Protein AF-A0A1C7LSK7-F1 (afdb_monomer)

pLDDT: mean 72.13, std 18.13, range [38.16, 96.5]

Mean predicted aligned error: 10.46 Å

Radius of gyration: 17.42 Å; Cα contacts (8 Å, |Δi|>4): 110; chains: 1; bounding box: 44×41×40 Å

Structure (mmCIF, N/CA/C/O backbone):
data_AF-A0A1C7LSK7-F1
#
_entry.id   AF-A0A1C7LSK7-F1
#
loop_
_atom_site.group_PDB
_atom_site.id
_atom_site.type_symbol
_atom_site.label_atom_id
_atom_site.label_alt_id
_atom_site.label_comp_id
_atom_site.label_asym_id
_atom_site.label_entity_id
_atom_site.label_seq_id
_atom_site.pdbx_PDB_ins_code
_atom_site.Cartn_x
_atom_site.Cartn_y
_atom_site.Cartn_z
_atom_site.occupancy
_atom_site.B_iso_or_equiv
_atom_site.auth_seq_id
_atom_site.auth_comp_id
_atom_site.auth_asym_id
_atom_site.auth_atom_id
_atom_site.pdbx_PDB_model_num
ATOM 1 N N . MET A 1 1 ? -6.415 12.167 4.670 1.00 79.62 1 MET A N 1
ATOM 2 C CA . MET A 1 1 ? -7.083 10.850 4.785 1.00 79.62 1 MET A CA 1
ATOM 3 C C . MET A 1 1 ? -8.435 10.930 5.491 1.00 79.62 1 MET A C 1
ATOM 5 O O . MET A 1 1 ? -9.420 10.561 4.876 1.00 79.62 1 MET A O 1
ATOM 9 N N . GLY A 1 2 ? -8.533 11.465 6.719 1.00 82.00 2 GLY A N 1
ATOM 10 C CA . GLY A 1 2 ? -9.810 11.512 7.461 1.00 82.00 2 GLY A CA 1
ATOM 11 C C . GLY A 1 2 ? -10.985 12.166 6.714 1.00 82.00 2 GLY A C 1
ATOM 12 O O . GLY A 1 2 ? -12.077 11.612 6.712 1.00 82.00 2 GLY A O 1
ATOM 13 N N . SER A 1 3 ? -10.763 13.286 6.017 1.00 87.62 3 SER A N 1
ATOM 14 C CA . SER A 1 3 ? -11.815 13.948 5.225 1.00 87.62 3 SER A CA 1
ATOM 15 C C . SER A 1 3 ? -12.299 13.106 4.040 1.00 87.62 3 SER A C 1
ATOM 17 O O . SER A 1 3 ? -13.487 13.100 3.746 1.00 87.62 3 SER A O 1
ATOM 19 N N . VAL A 1 4 ? -11.400 12.349 3.402 1.00 92.50 4 VAL A N 1
ATOM 20 C CA . VAL A 1 4 ? -11.736 11.461 2.275 1.00 92.50 4 VAL A CA 1
ATOM 21 C C . VAL A 1 4 ? -12.580 10.289 2.763 1.00 92.50 4 VAL A C 1
ATOM 23 O O . VAL A 1 4 ? -13.636 10.023 2.207 1.00 92.50 4 VAL A O 1
ATOM 26 N N . LEU A 1 5 ? -12.167 9.641 3.855 1.00 93.94 5 LEU A N 1
ATOM 27 C CA . LEU A 1 5 ? -12.919 8.528 4.441 1.00 93.94 5 LEU A CA 1
ATOM 28 C C . LEU A 1 5 ? -14.320 8.952 4.902 1.00 93.94 5 LEU A C 1
ATOM 30 O O . LEU A 1 5 ? -15.267 8.183 4.769 1.00 93.94 5 LEU A O 1
ATOM 34 N N . LYS A 1 6 ? -14.458 10.175 5.432 1.00 93.56 6 LYS A N 1
ATOM 35 C CA . LYS A 1 6 ? -15.758 10.747 5.806 1.00 93.56 6 LYS A CA 1
ATOM 36 C C . LYS A 1 6 ? -16.623 11.044 4.585 1.00 93.56 6 LYS A C 1
ATOM 38 O O . LYS A 1 6 ? -17.788 10.678 4.585 1.00 93.56 6 LYS A O 1
ATOM 43 N N . CYS A 1 7 ? -16.051 11.665 3.553 1.00 96.25 7 CYS A N 1
ATOM 44 C CA . CYS A 1 7 ? -16.760 11.971 2.309 1.00 96.25 7 CYS A CA 1
ATOM 45 C C . CYS A 1 7 ? -17.272 10.703 1.613 1.00 96.25 7 CYS A C 1
ATOM 47 O O . CYS A 1 7 ? -18.387 10.685 1.110 1.00 96.25 7 CYS A O 1
ATOM 49 N N . LEU A 1 8 ? -16.487 9.626 1.658 1.00 95.69 8 LEU A N 1
ATOM 50 C CA . LEU A 1 8 ? -16.864 8.318 1.123 1.00 95.69 8 LEU A CA 1
ATOM 51 C C . LEU A 1 8 ? -17.769 7.503 2.064 1.00 95.69 8 LEU A C 1
ATOM 53 O O . LEU A 1 8 ? -18.180 6.410 1.697 1.00 95.69 8 LEU A O 1
ATOM 57 N N . GLY A 1 9 ? -18.050 7.980 3.281 1.00 95.25 9 GLY A N 1
ATOM 58 C CA . GLY A 1 9 ? -18.896 7.274 4.250 1.00 95.25 9 GLY A CA 1
ATOM 59 C C . GLY A 1 9 ? -18.271 6.027 4.895 1.00 95.25 9 GLY A C 1
ATOM 60 O O . GLY A 1 9 ? -18.937 5.359 5.671 1.00 95.25 9 GLY A O 1
ATOM 61 N N . VAL A 1 10 ? -16.990 5.732 4.650 1.00 96.31 10 VAL A N 1
ATOM 62 C CA . VAL A 1 10 ? -16.309 4.495 5.103 1.00 96.31 10 VAL A CA 1
ATOM 63 C C . VAL A 1 10 ? -15.422 4.684 6.340 1.00 96.31 10 VAL A C 1
ATOM 65 O O . VAL A 1 10 ? -14.690 3.790 6.743 1.00 96.31 10 VAL A O 1
ATOM 68 N N . HIS A 1 11 ? -15.437 5.865 6.960 1.00 94.69 11 HIS A N 1
ATOM 69 C CA . HIS A 1 11 ? -14.547 6.192 8.085 1.00 94.69 11 HIS A CA 1
ATOM 70 C C . HIS A 1 11 ? -14.687 5.298 9.331 1.00 94.69 11 HIS A C 1
ATOM 72 O O . HIS A 1 11 ? -13.773 5.287 10.158 1.00 94.69 11 HIS A O 1
ATOM 78 N N . THR A 1 12 ? -15.803 4.581 9.472 1.00 95.25 12 THR A N 1
ATOM 79 C CA . THR A 1 12 ? -16.081 3.661 10.584 1.00 95.25 12 THR A CA 1
ATOM 80 C C . THR A 1 12 ? -15.703 2.213 10.292 1.00 95.25 12 THR A C 1
ATOM 82 O O . THR A 1 12 ? -15.568 1.450 11.242 1.00 95.25 12 THR A O 1
ATOM 85 N N . ASP A 1 13 ? -15.519 1.833 9.025 1.00 96.50 13 ASP A N 1
ATOM 86 C CA . ASP A 1 13 ? -15.171 0.464 8.641 1.00 96.50 13 ASP A CA 1
ATOM 87 C C . ASP A 1 13 ? -14.449 0.436 7.287 1.00 96.50 13 ASP A C 1
ATOM 89 O O . ASP A 1 13 ? -15.053 0.631 6.230 1.00 96.50 13 ASP A O 1
ATOM 93 N N . PHE A 1 14 ? -13.130 0.238 7.315 1.00 95.94 14 PHE A N 1
ATOM 94 C CA . PHE A 1 14 ? -12.321 0.160 6.106 1.00 95.94 14 PHE A CA 1
ATOM 95 C C . PHE A 1 14 ? -11.055 -0.683 6.283 1.00 95.94 14 PHE A C 1
ATOM 97 O O . PHE A 1 14 ? -10.489 -0.822 7.370 1.00 95.94 14 PHE A O 1
ATOM 104 N N . ASN A 1 15 ? -10.561 -1.196 5.156 1.00 95.44 15 ASN A N 1
ATOM 105 C CA . ASN A 1 15 ? -9.229 -1.781 5.036 1.00 95.44 15 ASN A CA 1
ATOM 106 C C . ASN A 1 15 ? -8.301 -0.791 4.326 1.00 95.44 15 ASN A C 1
ATOM 108 O O . ASN A 1 15 ? -8.724 -0.069 3.422 1.00 95.44 15 ASN A O 1
ATOM 112 N N . PHE A 1 16 ? -7.027 -0.764 4.710 1.00 93.69 16 PHE A N 1
ATOM 113 C CA . PHE A 1 16 ? -6.029 0.103 4.088 1.00 93.69 16 PHE A CA 1
ATOM 114 C C . PHE A 1 16 ? -5.080 -0.738 3.235 1.00 93.69 16 PHE A C 1
ATOM 116 O O . PHE A 1 16 ? -4.222 -1.433 3.770 1.00 93.69 16 PHE A O 1
ATOM 123 N N . LEU A 1 17 ? -5.179 -0.630 1.908 1.00 93.75 17 LEU A N 1
ATOM 124 C CA . LEU A 1 17 ? -4.170 -1.163 0.993 1.00 93.75 17 LEU A CA 1
ATOM 125 C C . LEU A 1 17 ? -3.153 -0.078 0.649 1.00 93.75 17 LEU A C 1
ATOM 127 O O . LEU A 1 17 ? -3.497 0.999 0.167 1.00 93.75 17 LEU A O 1
ATOM 131 N N . SER A 1 18 ? -1.886 -0.380 0.879 1.00 89.69 18 SER A N 1
ATOM 132 C CA . SER A 1 18 ? -0.778 0.525 0.634 1.00 89.69 18 SER A CA 1
ATOM 133 C C . SER A 1 18 ? 0.241 -0.122 -0.295 1.00 89.69 18 SER A C 1
ATOM 135 O O . SER A 1 18 ? 0.556 -1.300 -0.146 1.00 89.69 18 SER A O 1
ATOM 137 N N . ARG A 1 19 ? 0.741 0.636 -1.279 1.00 87.19 19 ARG A N 1
ATOM 138 C CA . ARG A 1 19 ? 1.753 0.160 -2.231 1.00 87.19 19 ARG A CA 1
ATOM 139 C C . ARG A 1 19 ? 2.897 1.151 -2.361 1.00 87.19 19 ARG A C 1
ATOM 141 O O . ARG A 1 19 ? 2.653 2.357 -2.409 1.00 87.19 19 ARG A O 1
ATOM 148 N N . SER A 1 20 ? 4.131 0.652 -2.462 1.00 84.12 20 SER A N 1
ATOM 149 C CA . SER A 1 20 ? 5.326 1.499 -2.601 1.00 84.12 20 SER A CA 1
ATOM 150 C C . SER A 1 20 ? 5.396 2.526 -1.453 1.00 84.12 20 SER A C 1
ATOM 152 O O . SER A 1 20 ? 5.202 2.141 -0.295 1.00 84.12 20 SER A O 1
ATOM 154 N N . TRP A 1 21 ? 5.597 3.818 -1.739 1.00 79.25 21 TRP A N 1
ATOM 155 C CA . TRP A 1 21 ? 5.566 4.916 -0.758 1.00 79.25 21 TRP A CA 1
ATOM 156 C C . TRP A 1 21 ? 4.287 4.952 0.092 1.00 79.25 21 TRP A C 1
ATOM 158 O O . TRP A 1 21 ? 4.321 5.355 1.256 1.00 79.25 21 TRP A O 1
ATOM 168 N N . GLY A 1 22 ? 3.164 4.462 -0.443 1.00 83.44 22 GLY A N 1
ATOM 169 C CA . GLY A 1 22 ? 1.897 4.403 0.278 1.00 83.44 22 GLY A CA 1
ATOM 170 C C . GLY A 1 22 ? 1.993 3.666 1.615 1.00 83.44 22 GLY A C 1
ATOM 171 O O . GLY A 1 22 ? 1.258 4.015 2.533 1.00 83.44 22 GLY A O 1
ATOM 172 N N . GLY A 1 23 ? 2.898 2.689 1.765 1.00 82.19 23 GLY A N 1
ATOM 173 C CA . GLY A 1 23 ? 3.071 1.969 3.034 1.00 82.19 23 GLY A CA 1
ATOM 174 C C . GLY A 1 23 ? 3.685 2.833 4.134 1.00 82.19 23 GLY A C 1
ATOM 175 O O . GLY A 1 23 ? 3.275 2.763 5.292 1.00 82.19 23 GLY A O 1
ATOM 176 N N . MET A 1 24 ? 4.600 3.734 3.771 1.00 79.69 24 MET A N 1
ATOM 177 C CA . MET A 1 24 ? 5.157 4.707 4.710 1.00 79.69 24 MET A CA 1
ATOM 178 C C . MET A 1 24 ? 4.123 5.740 5.139 1.00 79.69 24 MET A C 1
ATOM 180 O O . MET A 1 24 ? 4.014 6.064 6.321 1.00 79.69 24 MET A O 1
ATOM 184 N N . PHE A 1 25 ? 3.344 6.229 4.175 1.00 84.12 25 PHE A N 1
ATOM 185 C CA . PHE A 1 25 ? 2.238 7.133 4.448 1.00 84.12 25 PHE A CA 1
ATOM 186 C C . PHE A 1 25 ? 1.189 6.480 5.354 1.00 84.12 25 PHE A C 1
ATOM 188 O O . PHE A 1 25 ? 0.794 7.079 6.353 1.00 84.12 25 PHE A O 1
ATOM 195 N N . ALA A 1 26 ? 0.767 5.251 5.037 1.00 86.00 26 ALA A N 1
ATOM 196 C CA . ALA A 1 26 ? -0.220 4.502 5.811 1.00 86.00 26 ALA A CA 1
ATOM 197 C C . ALA A 1 26 ? 0.224 4.361 7.265 1.00 86.00 26 ALA A C 1
ATOM 199 O O . ALA A 1 26 ? -0.535 4.647 8.187 1.00 86.00 26 ALA A O 1
ATOM 200 N N . ARG A 1 27 ? 1.492 4.014 7.472 1.00 80.62 27 ARG A N 1
ATOM 201 C CA . ARG A 1 27 ? 2.079 3.890 8.798 1.00 80.62 27 ARG A CA 1
ATOM 202 C C . ARG A 1 27 ? 2.112 5.204 9.568 1.00 80.62 27 ARG A C 1
ATOM 204 O O . ARG A 1 27 ? 1.684 5.231 10.716 1.00 80.62 27 ARG A O 1
ATOM 211 N N . HIS A 1 28 ? 2.587 6.285 8.953 1.00 82.00 28 HIS A N 1
ATOM 212 C CA . HIS A 1 28 ? 2.593 7.602 9.591 1.00 82.00 28 HIS A CA 1
ATOM 213 C C . HIS A 1 28 ? 1.170 8.049 9.964 1.00 82.00 28 HIS A C 1
ATOM 215 O O . HIS A 1 28 ? 0.921 8.514 11.075 1.00 82.00 28 HIS A O 1
ATOM 221 N N . TYR A 1 29 ? 0.215 7.837 9.055 1.00 86.19 29 TYR A N 1
ATOM 222 C CA . TYR A 1 29 ? -1.197 8.109 9.294 1.00 86.19 29 TYR A CA 1
ATOM 223 C C . TYR A 1 29 ? -1.744 7.304 10.481 1.00 86.19 29 TYR A C 1
ATOM 225 O O . TYR A 1 29 ? -2.362 7.892 11.364 1.00 86.19 29 TYR A O 1
ATOM 233 N N . ILE A 1 30 ? -1.492 5.995 10.534 1.00 88.44 30 ILE A N 1
ATOM 234 C CA . ILE A 1 30 ? -1.969 5.111 11.605 1.00 88.44 30 ILE A CA 1
ATOM 235 C C . ILE A 1 30 ? -1.335 5.472 12.950 1.00 88.44 30 ILE A C 1
ATOM 237 O O . ILE A 1 30 ? -2.056 5.594 13.937 1.00 88.44 30 ILE A O 1
ATOM 241 N N . ALA A 1 31 ? -0.020 5.702 12.984 1.00 83.38 31 ALA A N 1
ATOM 242 C CA . ALA A 1 31 ? 0.703 6.032 14.210 1.00 83.38 31 ALA A CA 1
ATOM 243 C C . ALA A 1 31 ? 0.167 7.314 14.868 1.00 83.38 31 ALA A C 1
ATOM 245 O O . ALA A 1 31 ? -0.005 7.358 16.083 1.00 83.38 31 ALA A O 1
ATOM 246 N N . ILE A 1 32 ? -0.149 8.335 14.064 1.00 83.69 32 ILE A N 1
ATOM 247 C CA . ILE A 1 32 ? -0.637 9.627 14.566 1.00 83.69 32 ILE A CA 1
ATOM 248 C C . ILE A 1 32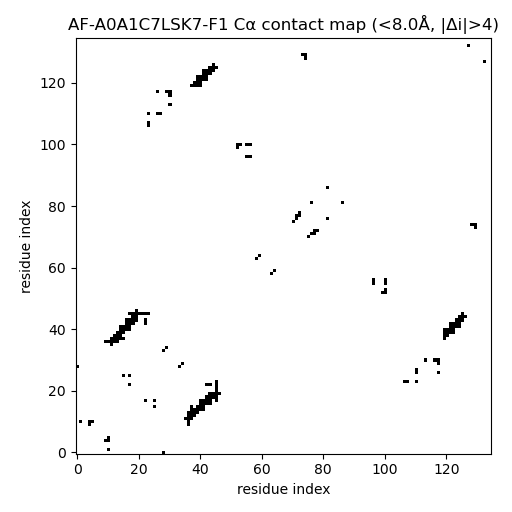 ? -2.143 9.614 14.828 1.00 83.69 32 ILE A C 1
ATOM 250 O O . ILE A 1 32 ? -2.614 10.245 15.769 1.00 83.69 32 ILE A O 1
ATOM 254 N N . ARG A 1 33 ? -2.929 8.970 13.959 1.00 87.56 33 ARG A N 1
ATOM 255 C CA . ARG A 1 33 ? -4.392 9.118 13.962 1.00 87.56 33 ARG A CA 1
ATOM 256 C C . ARG A 1 33 ? -5.133 7.974 14.629 1.00 87.56 33 ARG A C 1
ATOM 258 O O . ARG A 1 33 ? -6.299 8.185 14.944 1.00 87.56 33 ARG A O 1
ATOM 265 N N . ARG A 1 34 ? -4.501 6.803 14.784 1.00 88.38 34 ARG A N 1
ATOM 266 C CA . ARG A 1 34 ? -5.080 5.571 15.352 1.00 88.38 34 ARG A CA 1
ATOM 267 C C . ARG A 1 34 ? -6.570 5.407 15.002 1.00 88.38 34 ARG A C 1
ATOM 269 O O . ARG A 1 34 ? -7.427 5.454 15.883 1.00 88.38 34 ARG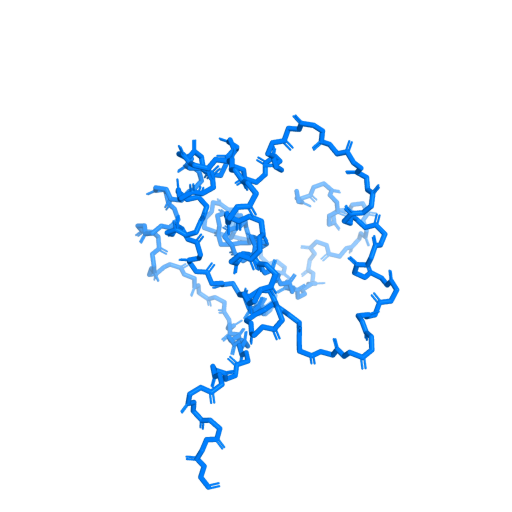 A O 1
ATOM 276 N N . PRO A 1 35 ? -6.907 5.319 13.701 1.00 91.69 35 PRO A N 1
ATOM 277 C CA . PRO A 1 35 ? -8.296 5.337 13.256 1.00 91.69 35 PRO A CA 1
ATOM 278 C C . PRO A 1 35 ? -9.064 4.124 13.795 1.00 91.69 35 PRO A C 1
ATOM 280 O O . PRO A 1 35 ? -8.702 2.983 13.514 1.00 91.69 35 PR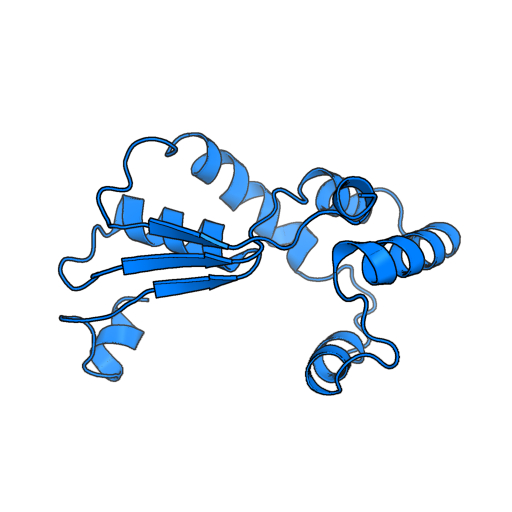O A O 1
ATOM 283 N N . ALA A 1 36 ? -10.149 4.367 14.532 1.00 91.25 36 ALA A N 1
ATOM 284 C CA . ALA A 1 36 ? -10.971 3.300 15.110 1.00 91.25 36 ALA A CA 1
ATOM 285 C 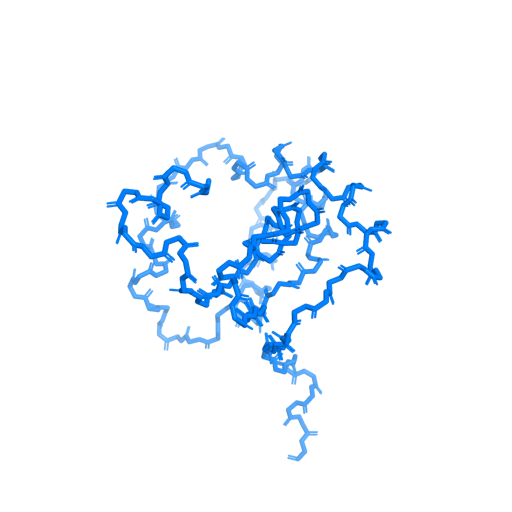C . ALA A 1 36 ? -11.634 2.401 14.047 1.00 91.25 36 ALA A C 1
ATOM 287 O O . ALA A 1 36 ? -11.827 1.216 14.288 1.00 91.25 36 ALA A O 1
ATOM 288 N N . GLY A 1 37 ? -11.941 2.948 12.865 1.00 93.62 37 GLY A N 1
ATOM 289 C CA . GLY A 1 37 ? -12.578 2.203 11.773 1.00 93.62 37 GLY A CA 1
ATOM 290 C C . GLY A 1 37 ? -11.641 1.350 10.913 1.00 93.62 37 GLY A C 1
ATOM 291 O O . GLY A 1 37 ? -12.104 0.702 9.981 1.00 93.62 37 GLY A O 1
ATOM 292 N N . LEU A 1 38 ? -10.330 1.349 11.178 1.00 94.94 38 LEU A N 1
ATOM 293 C CA . LEU A 1 38 ? -9.388 0.529 10.415 1.00 94.94 38 LEU A CA 1
ATOM 294 C C . LEU A 1 38 ? -9.436 -0.928 10.892 1.00 94.94 38 LEU A C 1
ATOM 296 O O . LEU A 1 38 ? -9.154 -1.205 12.055 1.00 94.94 38 LEU A O 1
ATOM 300 N N . ARG A 1 39 ? -9.737 -1.859 9.981 1.00 95.56 39 ARG A N 1
ATOM 301 C CA . ARG A 1 39 ? 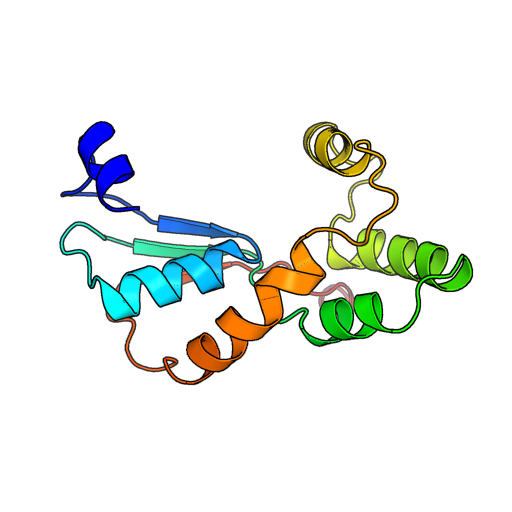-9.813 -3.300 10.279 1.00 95.56 39 ARG A CA 1
ATOM 302 C C . ARG A 1 39 ? -8.514 -4.035 9.967 1.00 95.56 39 ARG A C 1
ATOM 304 O O . ARG A 1 39 ? -7.996 -4.744 10.822 1.00 95.56 39 ARG A O 1
ATOM 311 N N . HIS A 1 40 ? -7.979 -3.838 8.762 1.00 95.00 40 HIS A N 1
ATOM 312 C CA . HIS A 1 40 ? -6.751 -4.491 8.307 1.00 95.00 40 HIS A CA 1
ATOM 313 C C . HIS A 1 40 ? -5.869 -3.532 7.512 1.00 95.00 40 HIS A C 1
ATOM 315 O O . HIS A 1 40 ? -6.357 -2.699 6.741 1.00 95.00 40 HIS A O 1
ATOM 321 N N . LEU A 1 41 ? -4.558 -3.699 7.661 1.00 92.69 41 LEU A N 1
ATOM 322 C CA . LEU A 1 41 ? -3.539 -3.025 6.867 1.00 92.69 41 LEU A CA 1
ATOM 323 C C . LEU A 1 41 ? -2.887 -4.029 5.909 1.00 92.69 41 LEU A C 1
ATOM 325 O O . LEU A 1 41 ? -2.410 -5.078 6.324 1.00 92.69 41 LEU A O 1
ATOM 329 N N . ILE A 1 42 ? -2.812 -3.692 4.625 1.00 93.62 42 ILE A N 1
ATOM 330 C CA . ILE A 1 42 ? -2.046 -4.444 3.632 1.00 93.62 42 ILE A CA 1
ATOM 331 C C . ILE A 1 42 ? -0.908 -3.554 3.141 1.00 93.62 42 ILE A C 1
ATOM 333 O O . ILE A 1 42 ? -1.131 -2.446 2.644 1.00 93.62 42 ILE A O 1
ATOM 337 N N . VAL A 1 43 ? 0.321 -4.041 3.276 1.00 89.50 43 VAL A N 1
ATOM 338 C CA . VAL A 1 43 ? 1.541 -3.359 2.840 1.00 89.50 43 VAL A CA 1
ATOM 339 C C . VAL A 1 43 ? 2.140 -4.138 1.679 1.00 89.50 43 VAL A C 1
ATOM 341 O O . VAL A 1 43 ? 2.662 -5.230 1.871 1.00 89.50 43 VAL A O 1
ATOM 344 N N . ALA A 1 44 ? 2.045 -3.591 0.469 1.00 88.75 44 ALA A N 1
ATOM 345 C CA . ALA A 1 44 ? 2.428 -4.262 -0.768 1.00 88.75 44 ALA A CA 1
ATOM 346 C C . ALA A 1 44 ? 3.643 -3.598 -1.433 1.00 88.75 44 ALA A C 1
ATOM 348 O O . ALA A 1 44 ? 3.596 -2.436 -1.838 1.00 88.75 44 ALA A O 1
ATOM 349 N N . SER A 1 45 ? 4.742 -4.335 -1.596 1.00 81.50 45 SER A N 1
ATOM 350 C CA . SER A 1 45 ? 5.953 -3.859 -2.288 1.00 81.50 45 SER A CA 1
ATOM 351 C C . SER A 1 45 ? 6.452 -2.495 -1.782 1.00 81.50 45 SER A C 1
ATOM 353 O O . SER A 1 45 ? 6.962 -1.670 -2.541 1.00 81.50 45 SER A O 1
ATOM 355 N N . THR A 1 46 ? 6.278 -2.235 -0.485 1.00 72.56 46 THR A N 1
ATOM 356 C CA . THR A 1 46 ? 6.847 -1.078 0.210 1.00 72.56 46 THR A CA 1
ATOM 357 C C . THR A 1 46 ? 8.291 -1.414 0.544 1.00 72.56 46 THR A C 1
ATOM 359 O O . THR A 1 46 ? 8.599 -1.890 1.631 1.00 72.56 46 THR A O 1
ATOM 362 N N . SER A 1 47 ? 9.177 -1.245 -0.435 1.00 64.31 47 SER A N 1
ATOM 363 C CA . SER A 1 47 ? 10.607 -1.443 -0.224 1.00 64.31 47 SER A CA 1
ATOM 364 C C . SER A 1 47 ? 11.281 -0.124 0.134 1.00 64.31 47 SER A C 1
ATOM 366 O O . SER A 1 47 ? 10.969 0.926 -0.434 1.00 64.31 47 SER A O 1
ATOM 368 N N . ALA A 1 48 ? 12.239 -0.200 1.057 1.00 52.44 48 ALA A N 1
ATOM 369 C CA . ALA A 1 48 ? 13.175 0.858 1.404 1.00 52.44 48 ALA A CA 1
ATOM 370 C C . ALA A 1 48 ? 14.186 1.056 0.268 1.00 52.44 48 ALA A C 1
ATOM 372 O O . ALA A 1 48 ? 15.393 0.956 0.468 1.00 52.44 48 ALA A O 1
ATOM 373 N N . LEU A 1 49 ? 13.703 1.381 -0.934 1.00 52.41 49 LEU A N 1
ATOM 374 C CA . LEU A 1 49 ? 14.513 1.779 -2.085 1.00 52.41 49 LEU A CA 1
ATOM 375 C C . LEU A 1 49 ? 15.108 3.193 -1.868 1.00 52.41 49 LEU A C 1
ATOM 377 O O . LEU A 1 49 ? 15.177 4.033 -2.758 1.00 52.41 49 LEU A O 1
ATOM 381 N N . MET A 1 50 ? 15.489 3.451 -0.619 1.00 50.50 50 MET A N 1
ATOM 382 C CA . MET A 1 50 ? 16.152 4.617 -0.074 1.00 50.50 50 MET A CA 1
ATOM 383 C C . MET A 1 50 ? 17.499 4.821 -0.745 1.00 50.50 50 MET A C 1
ATOM 385 O O . MET A 1 50 ? 17.813 5.949 -1.107 1.00 50.50 50 MET A O 1
ATOM 389 N N . GLU A 1 51 ? 18.252 3.738 -0.957 1.00 49.91 51 GLU A N 1
ATOM 390 C CA . GLU A 1 51 ? 19.559 3.803 -1.610 1.00 49.91 51 GLU A CA 1
ATOM 391 C C . GLU A 1 51 ? 19.417 4.248 -3.070 1.00 49.91 51 GLU A C 1
ATOM 393 O O . GLU A 1 51 ? 20.137 5.136 -3.512 1.00 49.91 51 GLU A O 1
ATOM 398 N N . LEU A 1 52 ? 18.407 3.747 -3.795 1.00 53.84 52 LEU A N 1
ATOM 399 C CA . LEU A 1 52 ? 18.176 4.173 -5.178 1.00 53.84 52 LEU A CA 1
ATOM 400 C C . LEU A 1 52 ? 17.690 5.619 -5.270 1.00 53.84 52 LEU A C 1
ATOM 402 O O . LEU A 1 52 ? 18.173 6.369 -6.111 1.00 53.84 52 LEU A O 1
ATOM 406 N N . CYS A 1 53 ? 16.752 6.026 -4.407 1.00 54.31 53 CYS A N 1
ATOM 407 C CA . CYS A 1 53 ? 16.299 7.417 -4.338 1.00 54.31 53 CYS A CA 1
ATOM 408 C C . CYS A 1 53 ? 17.440 8.371 -3.962 1.00 54.31 53 CYS A C 1
ATOM 410 O O . CYS A 1 53 ? 17.478 9.499 -4.447 1.00 54.31 53 CYS A O 1
ATOM 412 N N . ARG A 1 54 ? 18.384 7.923 -3.126 1.00 51.41 54 ARG A N 1
ATOM 413 C CA . ARG A 1 54 ? 19.594 8.677 -2.784 1.00 51.41 54 ARG A CA 1
ATOM 414 C C . ARG A 1 54 ? 20.551 8.771 -3.978 1.00 51.41 54 ARG A C 1
ATOM 416 O O . ARG A 1 54 ? 21.061 9.855 -4.237 1.00 51.41 54 ARG A O 1
ATOM 423 N N . MET A 1 55 ? 20.749 7.687 -4.731 1.00 54.31 55 MET A N 1
ATOM 424 C CA . MET A 1 55 ? 21.582 7.684 -5.943 1.00 54.31 55 MET A CA 1
ATOM 425 C C . MET A 1 55 ? 20.988 8.552 -7.067 1.00 54.31 55 MET A C 1
ATOM 427 O O . MET A 1 55 ? 21.732 9.292 -7.709 1.00 54.31 55 MET A O 1
ATOM 431 N N . LEU A 1 56 ? 19.655 8.538 -7.240 1.00 55.50 56 LEU A N 1
ATOM 432 C CA . LEU A 1 56 ? 18.901 9.385 -8.186 1.00 55.50 56 LEU A CA 1
ATOM 433 C C . LEU A 1 56 ? 19.213 10.884 -8.036 1.00 55.50 56 LEU A C 1
ATOM 435 O O . LEU A 1 56 ? 19.124 11.631 -9.007 1.00 55.50 56 LEU A O 1
ATOM 439 N N . LEU A 1 57 ? 19.538 11.334 -6.821 1.00 56.34 57 LEU A N 1
ATOM 440 C CA . LEU A 1 57 ? 19.830 12.739 -6.526 1.00 56.34 57 LEU A CA 1
ATOM 441 C C . LEU A 1 57 ? 21.263 13.154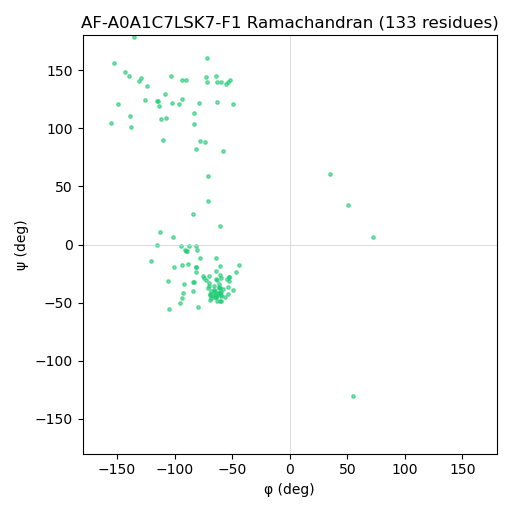 -6.880 1.00 56.34 57 LEU A C 1
ATOM 443 O O . LEU A 1 57 ? 21.524 14.349 -6.976 1.00 56.34 57 LEU A O 1
ATOM 447 N N . GLN A 1 58 ? 22.187 12.201 -7.033 1.00 59.12 58 GLN A N 1
ATOM 448 C CA . GLN A 1 58 ? 23.620 12.489 -7.143 1.00 59.12 58 GLN A CA 1
ATOM 449 C C . GLN A 1 58 ? 24.164 12.339 -8.569 1.00 59.12 58 GLN A C 1
ATOM 451 O O . GLN A 1 58 ? 25.074 13.076 -8.932 1.00 59.12 58 GLN A O 1
ATOM 456 N N . HIS A 1 59 ? 23.617 11.429 -9.384 1.00 61.44 59 HIS A N 1
ATOM 457 C CA . HIS A 1 59 ? 24.137 11.143 -10.727 1.00 61.44 59 HIS A CA 1
ATOM 458 C C . HIS A 1 59 ? 22.996 10.976 -11.737 1.00 61.44 59 HIS A C 1
ATOM 460 O O . HIS A 1 59 ? 22.366 9.925 -11.803 1.00 61.44 59 HIS A O 1
ATOM 466 N N . TRP A 1 60 ? 22.729 12.019 -12.530 1.00 64.44 60 TRP A N 1
ATOM 467 C CA . TRP A 1 60 ? 21.754 11.983 -13.625 1.00 64.44 60 TRP A CA 1
ATOM 468 C C . TRP A 1 60 ? 22.477 12.051 -14.976 1.00 64.44 60 TRP A C 1
ATOM 470 O O . TRP A 1 60 ? 22.726 13.135 -15.503 1.00 64.44 60 TRP A O 1
ATOM 480 N N . ASN A 1 61 ? 22.842 10.895 -15.531 1.00 77.12 61 ASN A N 1
ATOM 481 C CA . ASN A 1 61 ? 23.474 10.773 -16.848 1.00 77.12 61 ASN A CA 1
ATOM 482 C C . ASN A 1 61 ? 22.836 9.630 -17.667 1.00 77.12 61 ASN A C 1
ATOM 484 O O . ASN A 1 61 ? 21.897 8.975 -17.215 1.00 77.12 61 ASN A O 1
ATOM 488 N N . TRP A 1 62 ? 23.294 9.424 -18.902 1.00 73.00 62 TRP A N 1
ATOM 489 C CA . TRP A 1 62 ? 22.724 8.403 -19.788 1.00 73.00 62 TRP A CA 1
ATOM 490 C C . TRP A 1 62 ? 23.080 6.973 -19.340 1.00 73.00 62 TRP A C 1
ATOM 492 O O . TRP A 1 62 ? 22.203 6.117 -19.342 1.00 73.00 62 TRP A O 1
ATOM 502 N N . GLU A 1 63 ? 24.297 6.737 -18.836 1.00 77.00 63 GLU A N 1
ATOM 503 C CA . GLU A 1 63 ? 24.708 5.445 -18.252 1.00 77.00 63 GLU A CA 1
ATOM 504 C C . GLU A 1 63 ? 23.799 5.044 -17.081 1.00 77.00 63 GLU A C 1
ATOM 506 O O . GLU A 1 63 ? 23.410 3.887 -16.918 1.00 77.00 63 GLU A O 1
ATOM 511 N N . TYR A 1 64 ? 23.408 6.030 -16.277 1.00 72.94 64 TYR A N 1
ATOM 512 C CA . TYR A 1 64 ? 22.470 5.876 -15.181 1.00 72.94 64 TYR A CA 1
ATOM 513 C C . TYR A 1 64 ? 21.075 5.484 -15.675 1.00 72.94 64 TYR A C 1
ATOM 515 O O . TYR A 1 64 ? 20.446 4.602 -15.090 1.00 72.94 64 TYR A O 1
ATOM 523 N N . LEU A 1 65 ? 20.584 6.110 -16.749 1.00 70.44 65 LEU A N 1
ATOM 524 C CA . LEU A 1 65 ? 19.289 5.764 -17.340 1.00 70.44 65 LEU A CA 1
ATOM 525 C C . LEU A 1 65 ? 19.281 4.319 -17.854 1.00 70.44 65 LEU A C 1
ATOM 527 O O . LEU A 1 65 ? 18.320 3.595 -17.585 1.00 70.44 65 LEU A O 1
ATOM 531 N N . ASP A 1 66 ? 20.357 3.877 -18.503 1.00 76.81 66 ASP A N 1
ATOM 532 C CA . ASP A 1 66 ? 20.501 2.496 -18.977 1.00 76.81 66 ASP A CA 1
ATOM 533 C C . ASP A 1 66 ? 20.537 1.500 -17.807 1.00 76.81 66 ASP A C 1
ATOM 535 O O . ASP A 1 66 ? 19.807 0.502 -17.795 1.00 76.81 66 ASP A O 1
ATOM 539 N N . ALA A 1 67 ? 21.300 1.807 -16.752 1.00 74.19 67 ALA A N 1
ATOM 540 C CA . ALA A 1 67 ? 21.322 1.005 -15.530 1.00 74.19 67 ALA A CA 1
ATOM 541 C C . ALA A 1 67 ? 19.944 0.953 -14.840 1.00 74.19 67 ALA A C 1
ATOM 543 O O . ALA A 1 67 ? 19.532 -0.096 -14.329 1.00 74.19 67 ALA A O 1
ATOM 544 N N . MET A 1 68 ? 19.192 2.059 -14.853 1.00 75.38 68 MET A N 1
ATOM 545 C CA . MET A 1 68 ? 17.831 2.102 -14.316 1.00 75.38 68 MET A CA 1
ATOM 546 C C . MET A 1 68 ? 16.880 1.217 -15.108 1.00 75.38 68 MET A C 1
ATOM 548 O O . MET A 1 68 ? 16.076 0.520 -14.496 1.00 75.38 68 MET A O 1
ATOM 552 N N . GLN A 1 69 ? 16.974 1.173 -16.437 1.00 75.50 69 GLN A N 1
ATOM 553 C CA . GLN A 1 69 ? 16.129 0.280 -17.233 1.00 75.50 69 GLN A CA 1
ATOM 554 C C . GLN A 1 69 ? 16.347 -1.194 -16.856 1.00 75.50 69 GLN A C 1
ATOM 556 O O . GLN A 1 69 ? 15.372 -1.923 -16.639 1.00 75.50 69 GLN A O 1
ATOM 561 N N . ALA A 1 70 ? 17.603 -1.622 -16.685 1.00 78.75 70 ALA A N 1
ATOM 562 C CA . ALA A 1 70 ? 17.933 -2.981 -16.246 1.00 78.75 70 ALA A CA 1
ATOM 563 C C . ALA A 1 70 ? 17.373 -3.293 -14.843 1.00 78.75 70 ALA A C 1
ATOM 565 O O . ALA A 1 70 ? 16.793 -4.364 -14.613 1.00 78.75 70 ALA A O 1
ATOM 566 N N . LEU A 1 71 ? 17.477 -2.336 -13.915 1.00 75.44 71 LEU A N 1
ATOM 567 C CA . LEU A 1 71 ? 16.908 -2.445 -12.573 1.00 75.44 71 LEU A CA 1
ATOM 568 C C . LEU A 1 71 ? 15.374 -2.523 -12.612 1.00 75.44 71 LEU A C 1
ATOM 570 O O . LEU A 1 71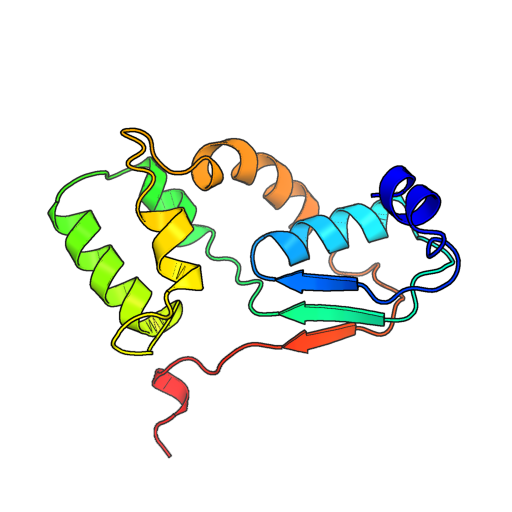 ? 14.780 -3.372 -11.949 1.00 75.44 71 LEU A O 1
ATOM 574 N N . TYR A 1 72 ? 14.722 -1.668 -13.401 1.00 76.25 72 TYR A N 1
ATOM 575 C CA . TYR A 1 72 ? 13.265 -1.588 -13.505 1.00 76.25 72 TYR A CA 1
ATOM 576 C C . TYR A 1 72 ? 12.685 -2.880 -14.086 1.00 76.25 72 TYR A C 1
ATOM 578 O O . TYR A 1 72 ? 11.745 -3.436 -13.511 1.00 76.25 72 TYR A O 1
ATOM 586 N N . LYS A 1 73 ? 13.299 -3.423 -15.146 1.00 77.50 73 LYS A N 1
ATOM 587 C CA . LYS A 1 73 ? 12.924 -4.723 -15.735 1.00 77.50 73 LYS A CA 1
ATOM 588 C C . LYS A 1 73 ? 13.048 -5.882 -14.736 1.00 77.50 73 LYS A C 1
ATOM 590 O O . LYS A 1 73 ? 12.350 -6.898 -14.820 1.00 77.50 73 LYS A O 1
ATOM 595 N N . THR A 1 74 ? 13.955 -5.755 -13.774 1.00 75.94 74 THR A N 1
ATOM 596 C CA . THR A 1 74 ? 14.274 -6.826 -12.824 1.00 75.94 74 THR A CA 1
ATOM 597 C C . THR A 1 74 ? 13.460 -6.735 -11.538 1.00 75.94 74 THR A C 1
ATOM 599 O O . THR A 1 74 ? 12.974 -7.761 -11.067 1.00 75.94 74 THR A O 1
ATOM 602 N N . HIS A 1 75 ? 13.282 -5.532 -10.994 1.00 77.12 75 HIS A N 1
ATOM 603 C CA . HIS A 1 75 ? 12.774 -5.321 -9.636 1.00 77.12 75 HIS A CA 1
ATOM 604 C C . HIS A 1 75 ? 11.476 -4.508 -9.560 1.00 77.12 75 HIS A C 1
ATOM 606 O O . HIS A 1 75 ? 10.844 -4.500 -8.5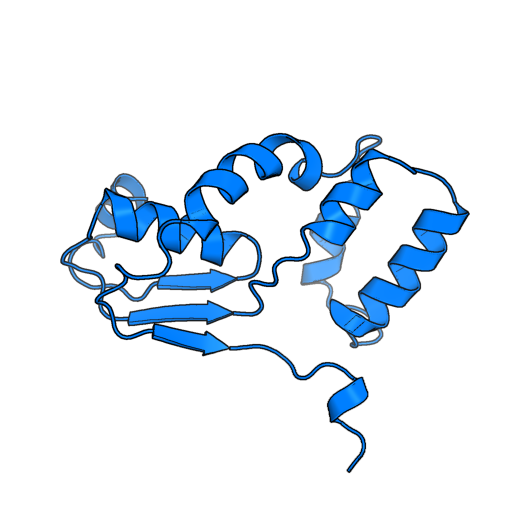06 1.00 77.12 75 HIS A O 1
ATOM 612 N N . VAL A 1 76 ? 11.069 -3.828 -10.638 1.00 79.12 76 VAL A N 1
ATOM 613 C CA . VAL A 1 76 ? 9.836 -3.018 -10.664 1.00 79.12 76 VAL A CA 1
ATOM 614 C C . VAL A 1 76 ? 8.735 -3.736 -11.438 1.00 79.12 76 VAL A C 1
ATOM 616 O O . VAL A 1 76 ? 7.654 -3.974 -10.898 1.00 79.12 76 VAL A O 1
ATOM 619 N N . CYS A 1 77 ? 9.001 -4.105 -12.691 1.00 82.31 77 CYS A N 1
ATOM 620 C CA . CYS A 1 77 ? 8.066 -4.845 -13.528 1.00 82.31 77 CYS A CA 1
ATOM 621 C C . CYS A 1 77 ? 8.830 -5.746 -14.498 1.00 82.31 77 CYS A C 1
ATOM 623 O O . CYS A 1 77 ? 9.626 -5.269 -15.302 1.00 82.31 77 CYS A O 1
ATOM 625 N N . SER A 1 78 ? 8.579 -7.053 -14.419 1.00 84.81 78 SER A N 1
ATOM 626 C CA . SER A 1 78 ? 9.210 -8.048 -15.295 1.00 84.81 78 SER A CA 1
ATOM 627 C C . SER A 1 78 ? 8.381 -8.413 -16.525 1.00 84.81 78 SER A C 1
ATOM 629 O O . SER A 1 78 ? 8.838 -9.229 -17.319 1.00 84.81 78 SER A O 1
ATOM 631 N N . LEU A 1 79 ? 7.182 -7.843 -16.679 1.00 85.38 79 LEU A N 1
ATOM 632 C CA . LEU A 1 79 ? 6.356 -8.056 -17.866 1.00 85.38 79 LEU A CA 1
ATOM 633 C C . LEU A 1 79 ? 6.968 -7.329 -19.064 1.00 85.38 79 LEU A C 1
ATOM 635 O O . LEU A 1 79 ? 7.453 -6.208 -18.925 1.00 85.38 79 LEU A O 1
ATOM 639 N N . ASP A 1 80 ? 6.935 -7.978 -20.222 1.00 82.94 80 ASP A N 1
ATOM 640 C CA . ASP A 1 80 ? 7.433 -7.451 -21.488 1.00 82.94 80 ASP A CA 1
ATOM 641 C C . ASP A 1 80 ? 6.427 -7.837 -22.592 1.00 82.94 80 ASP A C 1
ATOM 643 O O . ASP A 1 80 ? 6.272 -9.032 -22.858 1.00 82.94 80 ASP A O 1
ATOM 647 N N . PRO A 1 81 ? 5.675 -6.882 -23.172 1.00 86.69 81 PRO A N 1
ATOM 648 C CA . PRO A 1 81 ? 5.736 -5.440 -22.923 1.00 86.69 81 PRO A CA 1
ATOM 649 C C . PRO A 1 81 ? 5.174 -5.032 -21.549 1.00 86.69 81 PRO A C 1
ATOM 651 O O . PRO A 1 81 ? 4.392 -5.749 -20.920 1.00 86.69 81 PRO A O 1
ATOM 654 N N . TRP A 1 82 ? 5.557 -3.841 -21.082 1.00 83.56 82 TRP A N 1
ATOM 655 C CA . TRP A 1 82 ? 5.000 -3.260 -19.858 1.00 83.56 82 TRP A CA 1
ATOM 656 C C . TRP A 1 82 ? 3.490 -3.001 -20.004 1.00 83.56 82 TRP A C 1
ATOM 658 O O . TRP A 1 82 ? 3.056 -2.500 -21.043 1.00 83.56 82 TRP A O 1
ATOM 668 N N . PRO A 1 83 ? 2.680 -3.263 -18.960 1.00 86.50 83 PRO A N 1
ATOM 669 C CA . PRO A 1 83 ? 1.263 -2.920 -18.960 1.00 86.50 83 PRO A CA 1
ATOM 670 C C . PRO A 1 83 ? 1.026 -1.433 -19.243 1.00 86.50 83 PRO A C 1
ATOM 672 O O . PRO A 1 83 ? 1.684 -0.574 -18.654 1.00 86.50 83 PRO A O 1
ATOM 675 N N . GLU A 1 84 ? 0.020 -1.118 -20.062 1.00 83.88 84 GLU A N 1
ATOM 676 C CA . GLU A 1 84 ? -0.301 0.257 -20.487 1.00 83.88 84 GLU A CA 1
ATOM 677 C C . GLU A 1 84 ? -0.494 1.225 -19.303 1.00 83.88 84 GLU A C 1
ATOM 679 O O . GLU A 1 84 ? -0.058 2.377 -19.339 1.00 83.88 84 GLU A O 1
ATOM 684 N N . LEU A 1 85 ? -1.084 0.741 -18.204 1.00 80.62 85 LEU A N 1
ATOM 685 C CA . LEU A 1 85 ? -1.285 1.513 -16.972 1.00 80.62 85 LEU A CA 1
ATOM 686 C C . LEU A 1 85 ? 0.024 2.003 -16.329 1.00 80.62 85 LEU A C 1
ATOM 688 O O . LEU A 1 85 ? 0.007 3.010 -15.625 1.00 80.62 85 LEU A O 1
ATOM 692 N N . LEU A 1 86 ? 1.146 1.317 -16.563 1.00 72.06 86 LEU A N 1
ATOM 693 C CA . LEU A 1 86 ? 2.467 1.717 -16.068 1.00 72.06 86 LEU A CA 1
ATOM 694 C C . LEU A 1 86 ? 3.204 2.657 -17.030 1.00 72.06 86 LEU A C 1
ATOM 696 O O . LEU A 1 86 ? 4.131 3.339 -16.602 1.00 72.06 86 LEU A O 1
ATOM 700 N N . LEU A 1 87 ? 2.778 2.730 -18.295 1.00 69.56 87 LEU A N 1
ATOM 701 C CA . LEU A 1 87 ? 3.377 3.597 -19.313 1.00 69.56 87 LEU A CA 1
ATOM 702 C C . LEU A 1 87 ? 2.840 5.038 -19.242 1.00 69.56 87 LEU A C 1
ATOM 704 O O . LEU A 1 87 ? 3.573 5.990 -19.496 1.00 69.56 87 LEU A O 1
ATOM 708 N N . LYS A 1 88 ? 1.574 5.235 -18.850 1.00 55.72 88 LYS A N 1
ATOM 709 C CA . LYS A 1 88 ? 0.950 6.577 -18.784 1.00 55.72 88 LYS A CA 1
ATOM 710 C C . LYS A 1 88 ? 1.656 7.552 -17.820 1.00 55.72 88 LYS A C 1
ATOM 712 O O . LYS A 1 88 ? 1.843 8.705 -18.205 1.00 55.72 88 LYS A O 1
ATOM 717 N N . PRO A 1 89 ? 2.099 7.139 -16.615 1.00 53.44 89 PRO A N 1
ATOM 718 C CA . PRO A 1 89 ? 2.840 8.019 -15.708 1.00 53.44 89 PRO A CA 1
ATOM 719 C C . PRO A 1 89 ? 4.301 8.249 -16.126 1.00 53.44 89 PRO A C 1
ATOM 721 O O . PRO A 1 89 ? 4.867 9.281 -15.779 1.00 53.44 89 PRO A O 1
ATOM 724 N N . SER A 1 90 ? 4.925 7.310 -16.851 1.00 49.62 90 SER A N 1
ATOM 725 C CA . SER A 1 90 ? 6.342 7.395 -17.244 1.00 49.62 90 SER A CA 1
ATOM 726 C C . SER A 1 90 ? 6.587 8.272 -18.476 1.00 49.62 90 SER A C 1
ATOM 728 O O . SER A 1 90 ? 7.711 8.708 -18.698 1.00 49.62 90 SER A O 1
ATOM 730 N N . GLN A 1 91 ? 5.547 8.529 -19.278 1.00 41.09 91 GLN A N 1
ATOM 731 C CA . GLN A 1 91 ? 5.605 9.324 -20.513 1.00 41.09 91 GLN A CA 1
ATOM 732 C C . GLN A 1 91 ? 5.353 10.826 -20.291 1.00 41.09 91 GLN A C 1
ATOM 734 O O . GLN A 1 91 ? 5.511 11.623 -21.215 1.00 41.09 91 GLN A O 1
ATOM 739 N N . GLN A 1 92 ? 5.001 11.255 -19.073 1.00 41.47 92 GLN A N 1
ATOM 740 C CA . GLN A 1 92 ? 5.056 12.675 -18.726 1.00 41.47 92 GLN A CA 1
ATOM 741 C C . GLN A 1 92 ? 6.525 13.060 -18.563 1.00 41.47 92 GLN A C 1
ATOM 743 O O . GLN A 1 92 ? 7.091 12.958 -17.480 1.00 41.47 92 GLN A O 1
ATOM 748 N N . GLY A 1 93 ? 7.144 13.452 -19.679 1.00 42.06 93 GLY A N 1
ATOM 749 C CA . GLY A 1 93 ? 8.537 13.871 -19.791 1.00 42.06 93 GLY A CA 1
ATOM 750 C C . GLY A 1 93 ? 8.865 15.057 -18.890 1.00 42.06 93 GLY A C 1
ATOM 751 O O . GLY A 1 93 ? 8.933 16.206 -19.327 1.00 42.06 93 GLY A O 1
ATOM 752 N N . THR A 1 94 ? 9.099 14.791 -17.611 1.00 42.16 94 THR A N 1
ATOM 753 C CA . THR A 1 94 ? 9.595 15.797 -16.691 1.00 42.16 94 THR A CA 1
ATOM 754 C C . THR A 1 94 ? 11.105 15.867 -16.848 1.00 42.16 94 THR A C 1
ATOM 756 O O . THR A 1 94 ? 11.824 14.956 -16.452 1.00 42.16 94 THR A O 1
ATOM 759 N N . LYS A 1 95 ? 11.611 17.000 -17.350 1.00 44.34 95 LYS A N 1
ATOM 760 C CA . LYS A 1 95 ? 13.036 17.404 -17.312 1.00 44.34 95 LYS A CA 1
ATOM 761 C C . LYS A 1 95 ? 13.596 17.553 -15.878 1.00 44.34 95 LYS A C 1
ATOM 763 O O . LYS A 1 95 ? 14.593 18.232 -15.662 1.00 44.34 95 LYS A O 1
ATOM 768 N N . ARG A 1 96 ? 12.908 17.008 -14.877 1.00 42.91 96 ARG A N 1
ATOM 769 C CA . ARG A 1 96 ? 13.229 17.069 -13.454 1.00 42.91 96 ARG A CA 1
ATOM 770 C C . ARG A 1 96 ? 13.195 15.642 -12.914 1.00 42.91 96 ARG A C 1
ATOM 772 O O . ARG A 1 96 ? 12.316 14.885 -13.338 1.00 42.91 96 ARG A O 1
ATOM 779 N N . PRO A 1 97 ? 14.087 15.283 -11.975 1.00 48.53 97 PRO A N 1
ATOM 780 C CA . PRO A 1 97 ? 13.963 14.020 -11.267 1.00 48.53 97 PRO A CA 1
ATOM 781 C C . PRO A 1 97 ? 12.557 13.946 -10.653 1.00 48.53 97 PRO A C 1
ATOM 783 O O . PRO A 1 97 ? 12.044 14.977 -10.193 1.00 48.53 97 PRO A O 1
ATOM 786 N N . PRO A 1 98 ? 11.902 12.773 -10.682 1.00 51.28 98 PRO A N 1
ATOM 787 C CA . PRO A 1 98 ? 10.544 12.633 -10.182 1.00 51.28 98 PRO A CA 1
ATOM 788 C C . PRO A 1 98 ? 10.459 13.194 -8.761 1.00 51.28 98 PRO A C 1
ATOM 790 O O . PRO A 1 98 ? 11.377 13.020 -7.957 1.00 51.28 98 PRO A O 1
ATOM 793 N N . LEU A 1 99 ? 9.343 13.860 -8.450 1.00 45.31 99 LEU A N 1
ATOM 794 C CA . LEU A 1 99 ? 9.049 14.499 -7.156 1.00 45.31 99 LEU A CA 1
ATOM 795 C C . LEU A 1 99 ? 9.356 13.583 -5.946 1.00 45.31 99 LEU A C 1
ATOM 797 O O . LEU A 1 99 ? 9.682 14.066 -4.862 1.00 45.31 99 LEU A O 1
ATOM 801 N N . CYS A 1 100 ? 9.356 12.264 -6.183 1.00 47.25 100 CYS A N 1
ATOM 802 C CA . CYS A 1 100 ? 9.914 11.188 -5.365 1.00 47.25 100 CYS A CA 1
ATOM 803 C C . CYS A 1 100 ? 11.318 11.443 -4.784 1.00 47.25 100 CYS A C 1
ATOM 805 O O . CYS A 1 100 ? 11.721 10.732 -3.874 1.00 47.25 100 CYS A O 1
ATOM 807 N N . ALA A 1 101 ? 12.108 12.384 -5.286 1.00 44.91 101 ALA A N 1
ATOM 808 C CA . ALA A 1 101 ? 13.446 12.629 -4.758 1.00 44.91 101 ALA A CA 1
ATOM 809 C C . ALA A 1 101 ? 13.457 13.700 -3.644 1.00 44.91 101 ALA A C 1
ATOM 811 O O . ALA A 1 101 ? 14.200 13.575 -2.675 1.00 44.91 101 ALA A O 1
ATOM 812 N N . HIS A 1 102 ? 12.592 14.720 -3.728 1.00 40.28 102 HIS A N 1
ATOM 813 C CA . HIS A 1 102 ? 12.646 15.902 -2.851 1.00 40.28 102 HIS A CA 1
ATOM 814 C C . HIS A 1 102 ? 11.753 15.797 -1.606 1.00 40.28 102 HIS A C 1
ATOM 816 O O . HIS A 1 102 ? 12.196 16.082 -0.497 1.00 40.28 102 HIS A O 1
ATOM 822 N N . SER A 1 103 ? 10.498 15.360 -1.755 1.00 44.97 103 SER A N 1
ATOM 823 C CA . SER A 1 103 ? 9.541 15.264 -0.634 1.00 44.97 103 SER A CA 1
ATOM 824 C C . SER A 1 103 ? 9.775 14.047 0.258 1.00 44.97 103 SER A C 1
ATOM 826 O O . SER A 1 103 ? 9.179 13.905 1.324 1.00 44.97 103 SER A O 1
ATOM 828 N N . ASN A 1 104 ? 10.621 13.137 -0.208 1.00 48.09 104 ASN A N 1
ATOM 829 C CA . ASN A 1 104 ? 10.735 11.817 0.353 1.00 48.09 104 ASN A CA 1
ATOM 830 C C . ASN A 1 104 ? 11.588 11.835 1.621 1.00 48.09 104 ASN A C 1
ATOM 832 O O . ASN A 1 104 ? 11.061 11.459 2.663 1.00 48.09 104 ASN A O 1
ATOM 836 N N . LEU A 1 105 ? 12.816 12.367 1.602 1.00 48.97 105 LEU A N 1
ATOM 837 C CA . LEU A 1 105 ? 13.791 12.244 2.701 1.00 48.97 105 LEU A CA 1
ATOM 838 C C . LEU A 1 105 ? 13.255 12.584 4.113 1.00 48.97 105 LEU A C 1
ATOM 840 O O . LEU A 1 105 ? 13.591 11.888 5.072 1.00 48.97 105 LEU A O 1
ATOM 844 N N . MET A 1 106 ? 12.402 13.609 4.252 1.00 42.59 106 MET A N 1
ATOM 845 C CA . MET A 1 106 ? 11.854 14.022 5.556 1.00 42.59 106 MET A CA 1
ATOM 846 C C . MET A 1 106 ? 10.856 13.019 6.154 1.00 42.59 106 MET A C 1
ATOM 848 O O . MET A 1 106 ? 10.835 12.839 7.371 1.00 42.59 106 MET A O 1
ATOM 852 N N . VAL A 1 107 ? 10.071 12.319 5.329 1.00 49.91 107 VAL A N 1
ATOM 853 C CA . VAL A 1 107 ? 9.108 11.310 5.809 1.00 49.91 107 VAL A CA 1
ATOM 854 C C . VAL A 1 107 ? 9.840 10.050 6.300 1.00 49.91 107 VAL A C 1
ATOM 856 O O . VAL A 1 107 ? 9.398 9.413 7.254 1.00 49.91 107 VAL A O 1
ATOM 859 N N . TYR A 1 108 ? 11.001 9.708 5.725 1.00 53.41 108 TYR A N 1
ATOM 860 C CA . TYR A 1 108 ? 11.741 8.484 6.090 1.00 53.41 108 TYR A CA 1
ATOM 861 C C . TYR A 1 108 ? 12.328 8.518 7.498 1.00 53.41 108 TYR A C 1
ATOM 863 O O . TYR A 1 108 ? 12.264 7.505 8.197 1.00 53.41 108 TYR A O 1
ATOM 871 N N . ARG A 1 109 ? 12.869 9.662 7.941 1.00 48.56 109 ARG A N 1
ATOM 872 C CA . ARG A 1 109 ? 13.541 9.754 9.249 1.00 48.56 109 ARG A CA 1
ATOM 873 C C . ARG A 1 109 ? 12.580 9.503 10.418 1.00 48.56 109 ARG A C 1
ATOM 875 O O . ARG A 1 109 ? 12.997 8.958 11.432 1.00 48.56 109 ARG A O 1
ATOM 882 N N . TYR A 1 110 ? 11.300 9.833 10.245 1.00 48.00 110 TYR A N 1
ATOM 883 C CA . TYR A 1 110 ? 10.246 9.580 11.234 1.00 48.00 110 TYR A CA 1
ATOM 884 C C . TYR A 1 110 ? 9.655 8.168 11.152 1.00 48.00 110 TYR A C 1
ATOM 886 O O . TYR A 1 110 ? 9.248 7.606 12.162 1.00 48.00 110 TYR A O 1
ATOM 894 N N . VAL A 1 111 ? 9.586 7.571 9.958 1.00 52.22 111 VAL A N 1
ATOM 895 C CA . VAL A 1 111 ? 8.904 6.281 9.778 1.00 52.22 111 VAL A CA 1
ATOM 896 C C . VAL A 1 111 ? 9.723 5.111 10.329 1.00 52.22 111 VAL A C 1
ATOM 898 O O . VAL A 1 111 ? 9.114 4.148 10.787 1.00 52.22 111 VAL A O 1
ATOM 901 N N . LEU A 1 112 ? 11.059 5.175 10.351 1.00 53.12 112 LEU A N 1
ATOM 902 C CA . LEU A 1 112 ? 11.915 4.105 10.896 1.00 53.12 112 LEU A CA 1
ATOM 903 C C . LEU A 1 112 ? 11.846 3.969 12.429 1.00 53.12 112 LEU A C 1
ATOM 905 O O . LEU A 1 112 ? 12.027 2.870 12.939 1.00 53.12 112 LEU A O 1
ATOM 909 N N . THR A 1 113 ? 11.539 5.030 13.176 1.00 49.16 113 THR A N 1
ATOM 910 C CA . THR A 1 113 ? 11.498 4.963 14.649 1.00 49.16 113 THR A CA 1
ATOM 911 C C . THR A 1 113 ? 10.190 4.378 15.187 1.00 49.16 113 THR A C 1
ATOM 913 O O . THR A 1 113 ? 10.180 3.786 16.259 1.00 49.16 113 THR A O 1
ATOM 916 N N . SER A 1 114 ? 9.088 4.444 14.433 1.00 53.47 114 SER A N 1
ATOM 917 C CA . SER A 1 114 ? 7.768 3.958 14.876 1.00 53.47 114 SER A CA 1
ATOM 918 C C . SER A 1 114 ? 7.533 2.447 14.674 1.00 53.47 114 SER A C 1
ATOM 920 O O . SER A 1 114 ? 6.393 2.040 14.449 1.00 53.47 114 SER A O 1
ATOM 922 N N . PHE A 1 115 ? 8.579 1.598 14.651 1.00 52.97 115 PHE A N 1
ATOM 923 C CA . PHE A 1 115 ? 8.456 0.185 14.214 1.00 52.97 115 PHE A CA 1
ATOM 924 C C . PHE A 1 115 ? 7.566 -0.699 15.075 1.00 52.97 115 PHE A C 1
ATOM 926 O O . PHE A 1 115 ? 7.135 -1.736 14.582 1.00 52.97 115 PHE A O 1
ATOM 933 N N . MET A 1 116 ? 7.175 -0.223 16.253 1.00 55.03 116 MET A N 1
ATOM 934 C CA . MET A 1 116 ? 6.606 -1.074 17.288 1.00 55.03 116 MET A CA 1
ATOM 935 C C . MET A 1 116 ? 5.134 -0.795 17.649 1.00 55.03 116 MET A C 1
ATOM 937 O O . MET A 1 116 ? 4.582 -1.546 18.441 1.00 55.03 116 MET A O 1
ATOM 941 N N . ASP A 1 117 ? 4.458 0.186 17.032 1.00 66.69 117 ASP A N 1
ATOM 942 C CA . ASP A 1 117 ? 3.137 0.653 17.520 1.00 66.69 117 ASP A CA 1
ATOM 943 C C . ASP A 1 117 ? 1.935 0.357 16.596 1.00 66.69 117 ASP A C 1
ATOM 945 O O . ASP A 1 117 ? 0.840 0.889 16.802 1.00 66.69 117 ASP A O 1
ATOM 949 N N . ILE A 1 118 ? 2.089 -0.469 15.553 1.00 75.69 118 ILE A N 1
ATOM 950 C CA . ILE A 1 118 ? 0.945 -0.848 14.703 1.00 75.69 118 ILE A CA 1
ATOM 951 C C . ILE A 1 118 ? 0.193 -2.003 15.370 1.00 75.69 118 ILE A C 1
ATOM 953 O O . ILE A 1 118 ? 0.620 -3.149 15.304 1.00 75.69 118 ILE A O 1
ATOM 957 N N . THR A 1 119 ? -0.952 -1.701 15.978 1.00 83.94 119 THR A N 1
ATOM 958 C CA . THR A 1 119 ? -1.808 -2.676 16.679 1.00 83.94 119 THR A CA 1
ATOM 959 C C . THR A 1 119 ? -2.828 -3.377 15.775 1.00 83.94 119 THR A C 1
ATO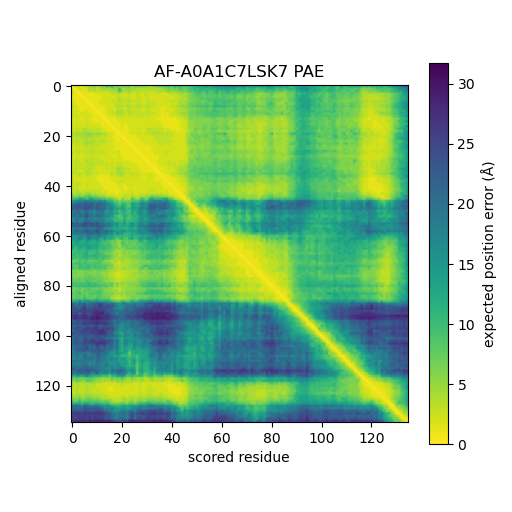M 961 O O . THR A 1 119 ? -3.593 -4.220 16.237 1.00 83.94 119 THR A O 1
ATOM 964 N N . TYR A 1 120 ? -2.865 -3.029 14.488 1.00 89.56 120 TYR A N 1
ATOM 965 C CA . TYR A 1 120 ? -3.838 -3.548 13.531 1.00 89.56 120 TYR A CA 1
ATOM 966 C C . TYR A 1 120 ? -3.316 -4.815 12.841 1.00 89.56 120 TYR A C 1
ATOM 968 O O . TYR A 1 120 ? -2.136 -4.852 12.466 1.00 89.56 120 TYR A O 1
ATOM 976 N N . PRO A 1 121 ? -4.178 -5.818 12.584 1.00 93.81 121 PRO A N 1
ATOM 977 C CA . PRO A 1 121 ? -3.832 -6.954 11.737 1.00 93.81 121 PRO A CA 1
ATOM 978 C C . PRO A 1 121 ? -3.221 -6.487 10.410 1.00 93.81 121 PRO A C 1
ATOM 980 O O . PRO A 1 121 ? -3.835 -5.717 9.664 1.00 93.81 121 PRO A O 1
ATOM 983 N N . THR A 1 122 ? -1.989 -6.923 10.137 1.00 91.31 122 THR A N 1
ATOM 984 C CA . THR A 1 122 ? -1.189 -6.425 9.012 1.00 91.31 122 THR A CA 1
ATOM 985 C C . THR A 1 122 ? -0.704 -7.569 8.128 1.00 91.31 122 THR A C 1
ATOM 987 O O . THR A 1 122 ? -0.017 -8.471 8.600 1.00 91.31 122 THR A O 1
ATOM 990 N N . LEU A 1 123 ? -1.015 -7.501 6.832 1.00 92.25 123 LEU A N 1
ATOM 991 C CA . LEU A 1 123 ? -0.493 -8.404 5.808 1.00 92.25 123 LEU A CA 1
ATOM 992 C C . LEU A 1 123 ? 0.622 -7.711 5.019 1.00 92.25 123 LEU A C 1
ATOM 994 O O . LEU A 1 123 ? 0.402 -6.675 4.389 1.00 92.25 123 LEU A O 1
ATOM 998 N N . LEU A 1 124 ? 1.810 -8.310 5.015 1.00 88.56 124 LEU A N 1
ATOM 999 C CA . LEU A 1 124 ? 2.931 -7.873 4.189 1.00 88.56 124 LEU A CA 1
ATOM 1000 C C . LEU A 1 124 ? 2.971 -8.702 2.901 1.00 88.56 124 LEU A C 1
ATOM 1002 O O . LEU A 1 124 ? 3.122 -9.920 2.948 1.00 88.56 124 LEU A O 1
ATOM 1006 N N . ILE A 1 125 ? 2.867 -8.037 1.753 1.00 89.44 125 ILE A N 1
ATOM 1007 C CA . ILE A 1 125 ? 2.952 -8.653 0.427 1.00 89.44 125 ILE A CA 1
ATOM 1008 C C . ILE A 1 125 ? 4.189 -8.106 -0.272 1.00 89.44 125 ILE A C 1
ATOM 1010 O O . ILE A 1 125 ? 4.329 -6.900 -0.468 1.00 89.44 125 ILE A O 1
ATOM 1014 N N . ASN A 1 126 ? 5.091 -8.981 -0.699 1.00 85.12 126 ASN A N 1
ATOM 1015 C CA . ASN A 1 126 ? 6.185 -8.584 -1.572 1.00 85.12 126 ASN A CA 1
ATOM 1016 C C . ASN A 1 126 ? 6.478 -9.677 -2.596 1.00 85.12 126 ASN A C 1
ATOM 1018 O O . ASN A 1 126 ? 6.304 -10.860 -2.308 1.00 85.12 126 ASN A O 1
ATOM 1022 N N . ALA A 1 127 ? 6.923 -9.276 -3.784 1.00 80.19 127 ALA A N 1
ATOM 1023 C CA . ALA A 1 127 ? 7.376 -10.230 -4.782 1.00 80.19 127 ALA A CA 1
ATOM 1024 C C . ALA A 1 127 ? 8.738 -10.809 -4.357 1.00 80.19 127 ALA A C 1
ATOM 1026 O O . ALA A 1 127 ? 9.555 -10.081 -3.780 1.00 80.19 127 ALA A O 1
ATOM 1027 N N . PRO A 1 128 ? 9.013 -12.095 -4.630 1.00 75.19 128 PRO A N 1
ATOM 1028 C CA . PRO A 1 128 ? 10.352 -12.636 -4.456 1.00 75.19 128 PRO A CA 1
ATOM 1029 C C . PRO A 1 128 ? 11.340 -11.862 -5.337 1.00 75.19 128 PRO A C 1
ATOM 1031 O O . PRO A 1 128 ? 11.038 -11.524 -6.483 1.00 75.19 128 PRO A O 1
ATOM 1034 N N . THR A 1 129 ? 12.537 -11.585 -4.819 1.00 62.22 129 THR A N 1
ATOM 1035 C CA . THR A 1 129 ? 13.641 -11.127 -5.669 1.00 62.22 129 THR A CA 1
ATOM 1036 C C . THR A 1 129 ? 14.002 -12.246 -6.647 1.00 62.22 129 THR A C 1
ATOM 1038 O O . THR A 1 129 ? 13.924 -13.422 -6.281 1.00 62.22 129 THR A O 1
ATOM 1041 N N . LYS A 1 130 ? 14.397 -11.913 -7.888 1.00 53.47 130 LYS A N 1
ATOM 1042 C CA . LYS A 1 130 ? 14.752 -12.923 -8.908 1.00 53.47 130 LYS A CA 1
ATOM 1043 C C . LYS A 1 130 ? 15.802 -13.932 -8.411 1.00 53.47 130 LYS A C 1
ATOM 1045 O O . LYS A 1 130 ? 15.752 -15.091 -8.808 1.00 53.47 130 LYS A O 1
ATOM 1050 N N . ASP A 1 131 ? 16.662 -13.542 -7.470 1.00 53.38 131 ASP A N 1
ATOM 1051 C CA . ASP A 1 131 ? 17.662 -14.423 -6.848 1.00 53.38 131 ASP A CA 1
ATOM 1052 C C . ASP A 1 131 ? 17.060 -15.586 -6.034 1.00 53.38 131 ASP A C 1
ATOM 1054 O O . ASP A 1 131 ? 17.712 -16.611 -5.862 1.00 53.38 131 ASP A O 1
ATOM 1058 N N . ARG A 1 132 ? 15.807 -15.477 -5.561 1.00 48.62 132 ARG A N 1
ATOM 1059 C CA . ARG A 1 132 ? 15.106 -16.538 -4.805 1.00 48.62 132 ARG A CA 1
ATOM 1060 C C . ARG A 1 132 ? 14.317 -17.526 -5.667 1.00 48.62 132 ARG A C 1
ATOM 1062 O O . ARG A 1 132 ? 13.769 -18.474 -5.114 1.00 48.62 132 ARG A O 1
ATOM 1069 N N . ILE A 1 133 ? 14.227 -17.313 -6.981 1.00 51.75 133 ILE A N 1
ATOM 1070 C CA . ILE A 1 133 ? 13.394 -18.132 -7.886 1.00 51.75 133 ILE A CA 1
ATOM 1071 C C . ILE A 1 133 ? 14.187 -19.317 -8.480 1.00 51.75 133 ILE A C 1
ATOM 1073 O O . ILE A 1 133 ? 13.613 -20.188 -9.119 1.00 51.75 133 ILE A O 1
ATOM 1077 N N . LYS A 1 134 ? 15.498 -19.419 -8.217 1.00 41.53 134 LYS A N 1
ATOM 1078 C CA . LYS A 1 134 ? 16.288 -20.613 -8.554 1.00 41.53 134 LYS A CA 1
ATOM 1079 C C . LYS A 1 134 ? 16.027 -21.729 -7.528 1.00 41.53 134 LYS A C 1
ATOM 1081 O O . LYS A 1 134 ? 16.714 -21.803 -6.511 1.00 41.53 134 LYS A O 1
ATOM 1086 N N . ARG A 1 135 ? 15.024 -22.565 -7.785 1.00 38.16 135 ARG A N 1
ATOM 1087 C CA . ARG A 1 135 ? 14.868 -23.913 -7.220 1.00 38.16 135 ARG A CA 1
ATOM 1088 C C . ARG A 1 135 ? 14.482 -24.870 -8.330 1.00 38.16 135 ARG A C 1
ATOM 1090 O O . ARG A 1 135 ? 13.670 -24.446 -9.179 1.00 38.16 135 ARG A O 1
#

Secondary structure (DSSP, 8-state):
-HHHHHHTT-TTSEEEEEETTHHHHHHHHHHHH--TTEEEEEEES---THHHHHHHTT--SHHHHHHHHHHHHHHT---SSPPHHHHHHHSS--SS--GGGTTHHHHHHHHTTTTT---S-EEEE-PPPGGG---

Foldseek 3Di:
DQVVCVVVVQLQADEAEAEACRQLVVQVCCVPPVRNRYAEYEYEPNDCCVVVLVVLVPDDDPVVVVVVVVVCCQAVPVDVPDPPVVVVVVPPDDPDRPPSNPVPPVSVVVSVVSPPPPPHHYHYHYDDGPVVPPD

Organism: Grifola frondosa (NCBI:txid5627)

InterPro domains:
  IPR029058 Alpha/Beta hydrolase fold [G3DSA:3.40.50.1820] (1-133)
  IPR029058 Alpha/Beta hydrolase fold [SSF53474] (4-126)

Solvent-accessible surface area (backbone atoms only — not comparable to full-atom values): 8337 Å² total; per-residue (Å²): 106,70,68,57,31,53,75,70,68,38,54,71,60,40,71,46,81,20,50,35,71,40,32,56,52,50,47,52,49,42,72,76,59,62,59,85,16,59,61,38,39,35,35,32,56,56,66,84,57,54,66,57,45,54,47,62,75,75,56,89,51,70,70,48,54,55,52,45,51,58,46,36,46,65,76,73,48,72,60,83,76,68,59,69,84,66,48,64,72,69,65,61,82,59,99,53,81,61,71,75,56,73,72,39,66,73,57,52,71,60,55,69,73,59,76,83,72,79,86,57,57,68,47,80,45,69,80,80,56,73,85,73,66,80,121

Sequence (135 aa):
MGSVLKCLGVHTDFNFLSRSWGGMFARHYIAIRRPAGLRHLIVASTSALMELCRMLLQHWNWEYLDAMQALYKTHVCSLDPWPELLLKPSQQGTKRPPLCAHSNLMVYRYVLTSFMDITYPTLLINAPTKDRIKR

Nearest PDB structures (foldseek):
  7yii-assembly1_B  TM=8.880E-01  e=3.650E-01  Rhodococcus opacus
  3hi4-assembly2_F  TM=4.775E-01  e=5.764E-02  Pseudomonas fluorescens
  4rnc-assembly2_C-2  TM=5.328E-01  e=2.154E-01  Rhodococcus sp. ECU1013
  7soy-assembly1_P  TM=5.341E-01  e=1.277E+00  Homo sapiens
  5jya-assembly1_D  TM=4.326E-01  e=2.025E+00  Streptococcus agalactiae